Protein AF-E2C047-F1 (afdb_monomer)

Sequence (70 aa):
DTISCQICLKSGHSAQNCLLYRNRPNIICQNCQRPGHSSGECRSNSSNINTLICRNCNKMGYIARNCYIN

Nearest PDB structures (foldseek):
  7c4c-assembly1_A  TM=3.743E-01  e=1.351E-03  Trypanosoma brucei brucei TREU927
  2ihx-assembly1_A  TM=4.013E-01  e=9.508E-02  Rous sarcoma virus
  7c42-assembly1_A  TM=4.764E-01  e=4.021E-01  Trypanosoma brucei brucei TREU927
  1wwd-assembly1_A  TM=7.190E-01  e=4.665E+00  Moloney murine leukemia virus

Organism: Harpegnathos saltator (NCBI:txid610380)

Foldseek 3Di:
DFAADPPPRDTNDYVVPDVCNQQPQPQQAPVPRHGRHHVVRPPVPPVPLQPQQAPVPRDGRHYVVPDPPD

Radius of gyration: 16.71 Å; Cα contacts (8 Å, |Δi|>4): 112; chains: 1; bounding box: 43×29×32 Å

Mean predicted aligned error: 13.46 Å

InterPro domains:
  IPR001878 Zinc finger, CCHC-type [PF00098] (28-43)
  IPR001878 Zinc finger, CCHC-type [SM00343] (4-20)
  IPR001878 Zinc finger, CCHC-type [SM00343] (28-44)
  IPR001878 Zinc finger, CCHC-type [SM00343] (53-69)
  IPR036875 Zinc finger, CCHC-type superfamily [SSF57756] (22-68)

Secondary structure (DSSP, 8-state):
---B-TTT--BTS-GGG-HHHHT-TT-B-TTT--BTS-TTT-TTTSTTTTT-B-TTT--BTS-GGG----

pLDDT: mean 71.49, std 9.96, range [49.5, 87.75]

Structure (mmCIF, N/CA/C/O backbone):
data_AF-E2C047-F1
#
_entry.id   AF-E2C047-F1
#
loop_
_atom_site.group_PDB
_atom_site.id
_atom_site.type_symbol
_atom_site.label_atom_id
_atom_site.label_alt_id
_atom_site.label_comp_id
_atom_site.label_asym_id
_atom_site.label_entity_id
_atom_site.label_seq_id
_atom_site.pdbx_PDB_ins_code
_atom_site.Cartn_x
_atom_site.Cartn_y
_atom_site.Cartn_z
_atom_site.occupancy
_atom_site.B_iso_or_equiv
_atom_site.auth_seq_id
_atom_site.auth_comp_id
_atom_site.auth_asym_id
_atom_site.auth_atom_id
_atom_site.pdbx_PDB_model_num
ATOM 1 N N . ASP A 1 1 ? -26.229 10.969 -4.605 1.00 52.81 1 ASP A N 1
ATOM 2 C CA . ASP A 1 1 ? -25.995 9.642 -4.019 1.00 52.81 1 ASP A CA 1
ATOM 3 C C . ASP A 1 1 ? -24.589 9.619 -3.437 1.00 52.81 1 ASP A C 1
ATOM 5 O O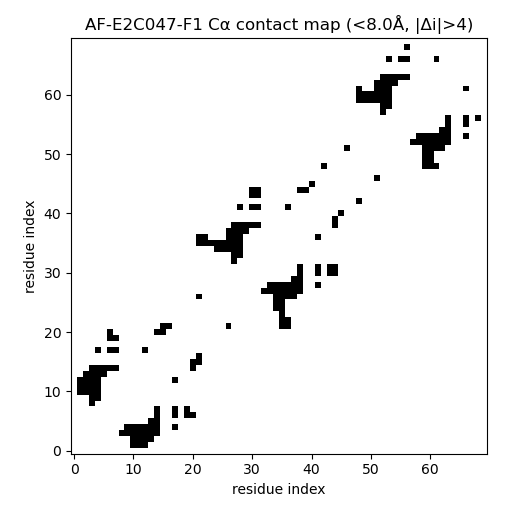 . ASP A 1 1 ? -23.620 9.663 -4.185 1.00 52.81 1 ASP A O 1
ATOM 9 N N . THR A 1 2 ? -24.465 9.729 -2.115 1.00 71.81 2 THR A N 1
ATOM 10 C CA . THR A 1 2 ? -23.162 9.808 -1.442 1.00 71.81 2 THR A CA 1
ATOM 11 C C . THR A 1 2 ? -22.873 8.438 -0.859 1.00 71.81 2 THR A C 1
ATOM 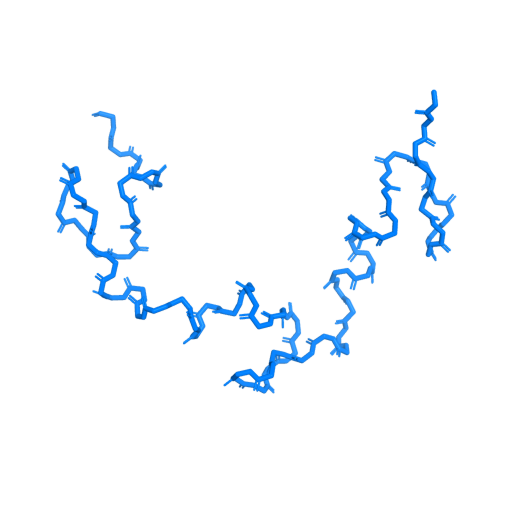13 O O . THR A 1 2 ? -23.527 8.018 0.097 1.00 71.81 2 THR A O 1
ATOM 16 N N . ILE A 1 3 ? -21.908 7.725 -1.440 1.00 84.06 3 ILE A N 1
ATOM 17 C CA . ILE A 1 3 ? -21.575 6.374 -0.995 1.00 84.06 3 ILE A CA 1
ATOM 18 C C . ILE A 1 3 ? -21.239 6.389 0.502 1.00 84.06 3 ILE A C 1
ATOM 20 O O . ILE A 1 3 ? -20.409 7.177 0.964 1.00 84.06 3 ILE A O 1
ATOM 24 N N . SER A 1 4 ? -21.957 5.574 1.269 1.00 84.31 4 SER A N 1
ATOM 25 C CA . SER A 1 4 ? -21.836 5.513 2.724 1.00 84.31 4 SER A CA 1
ATOM 26 C C . SER A 1 4 ? -21.122 4.237 3.127 1.00 84.31 4 SER A C 1
ATOM 28 O O . SER A 1 4 ? -21.496 3.131 2.732 1.00 84.31 4 SER A O 1
ATOM 30 N N . CYS A 1 5 ? -20.059 4.389 3.903 1.00 82.75 5 CYS A N 1
ATOM 31 C CA . CYS A 1 5 ? -19.239 3.278 4.327 1.00 82.75 5 CYS A CA 1
ATOM 32 C C . CYS A 1 5 ? -19.980 2.437 5.369 1.00 82.75 5 CYS A C 1
ATOM 34 O O . CYS A 1 5 ? -20.234 2.896 6.476 1.00 82.75 5 CYS A O 1
ATOM 36 N N . GLN A 1 6 ? -20.248 1.171 5.055 1.00 82.75 6 GLN A N 1
ATOM 37 C CA . GLN A 1 6 ? -20.899 0.219 5.970 1.00 82.75 6 GLN A CA 1
ATOM 38 C C . GLN A 1 6 ? -20.023 -0.180 7.178 1.00 82.75 6 GLN A C 1
ATOM 40 O O . GLN A 1 6 ? -20.489 -0.865 8.077 1.00 82.75 6 GLN A O 1
ATOM 45 N N . ILE A 1 7 ? -18.747 0.225 7.203 1.00 78.81 7 ILE A N 1
ATOM 46 C CA . ILE A 1 7 ? -17.783 -0.152 8.251 1.00 78.81 7 ILE A CA 1
ATOM 47 C C . ILE A 1 7 ? -17.645 0.948 9.305 1.00 78.81 7 ILE A C 1
ATOM 49 O O . ILE A 1 7 ? -17.580 0.657 10.494 1.00 78.81 7 ILE A O 1
ATOM 53 N N . CYS A 1 8 ? -17.568 2.209 8.878 1.00 83.50 8 CYS A N 1
ATOM 54 C CA . CYS A 1 8 ? -17.383 3.354 9.774 1.00 83.50 8 CYS A CA 1
ATOM 55 C C . CYS A 1 8 ? -18.564 4.329 9.775 1.00 83.50 8 CYS A C 1
ATOM 57 O O . CYS A 1 8 ? -18.488 5.366 10.428 1.00 83.50 8 CYS A O 1
ATOM 59 N N . LEU A 1 9 ? -19.623 4.013 9.020 1.00 83.12 9 LEU A N 1
ATOM 60 C CA . LEU A 1 9 ? -20.869 4.775 8.904 1.00 83.12 9 LEU A CA 1
ATOM 61 C C . LEU A 1 9 ? -20.690 6.211 8.378 1.00 83.12 9 LEU A C 1
ATOM 63 O O . LEU A 1 9 ? -21.628 7.002 8.410 1.00 83.12 9 LEU A O 1
ATOM 67 N N . LYS A 1 10 ? -19.506 6.557 7.850 1.00 85.69 10 LYS A N 1
ATOM 68 C CA . LYS A 1 10 ? -19.248 7.855 7.214 1.00 85.69 10 LYS A CA 1
ATOM 69 C C . LYS A 1 10 ? -19.573 7.829 5.725 1.00 85.69 10 LYS A C 1
ATOM 71 O O . LYS A 1 10 ? -19.221 6.891 5.011 1.00 85.69 10 LYS A O 1
ATOM 76 N N . SER A 1 11 ? -20.191 8.903 5.257 1.00 83.62 11 SER A N 1
ATOM 77 C CA . SER A 1 11 ? -20.456 9.185 3.848 1.00 83.62 11 SER A CA 1
ATOM 78 C C . SER A 1 11 ? -19.227 9.787 3.150 1.00 83.62 11 SER A C 1
ATOM 80 O O . SER A 1 11 ? -18.411 10.468 3.769 1.00 83.62 11 SER A O 1
ATOM 82 N N . GLY A 1 12 ? -19.063 9.483 1.859 1.00 83.44 12 GLY A N 1
ATOM 83 C CA . GLY A 1 12 ? -17.948 9.932 1.011 1.00 83.44 12 GLY A CA 1
ATOM 84 C C . GLY A 1 12 ? -16.993 8.822 0.551 1.00 83.44 12 GLY A C 1
ATOM 85 O O . GLY A 1 12 ? -16.130 9.080 -0.281 1.00 83.44 12 GLY A O 1
ATOM 86 N N . HIS A 1 13 ? -17.135 7.590 1.050 1.00 86.19 13 HIS A N 1
ATOM 87 C CA . HIS A 1 13 ? -16.355 6.432 0.591 1.00 86.19 13 HIS A CA 1
ATOM 88 C C . HIS A 1 13 ? -17.101 5.107 0.819 1.00 86.19 13 HIS A C 1
ATOM 90 O O . HIS A 1 13 ? -17.965 5.003 1.687 1.00 86.19 13 HIS A O 1
ATOM 96 N N . SER A 1 14 ? -16.767 4.077 0.037 1.00 83.06 14 SER A N 1
ATOM 97 C CA . SER A 1 14 ? -17.301 2.720 0.212 1.00 83.06 14 SER A CA 1
ATOM 98 C C . SER A 1 14 ? -16.536 1.941 1.282 1.00 83.06 14 SER A C 1
ATOM 100 O O . SER A 1 14 ? -15.397 2.271 1.605 1.00 83.06 14 SER A O 1
ATOM 102 N N . ALA A 1 15 ? -17.121 0.846 1.777 1.00 73.1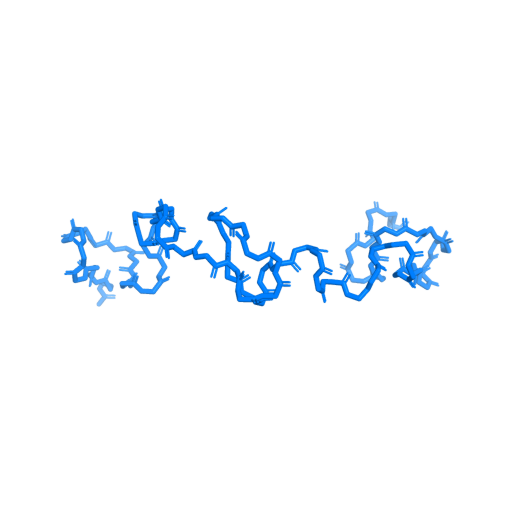2 15 ALA A N 1
ATOM 103 C CA . ALA A 1 15 ? -16.456 -0.083 2.696 1.00 73.12 15 ALA A CA 1
ATOM 104 C C . ALA A 1 15 ? -15.064 -0.539 2.199 1.00 73.12 15 ALA A C 1
ATOM 106 O O . ALA A 1 15 ? -14.125 -0.625 2.986 1.00 73.12 15 ALA A O 1
ATOM 107 N N . GLN A 1 16 ? -14.898 -0.733 0.886 1.00 70.56 16 GLN A N 1
ATOM 108 C CA . GLN A 1 16 ? -13.620 -1.109 0.265 1.00 70.56 16 GLN A CA 1
ATOM 109 C C . GLN A 1 16 ? -12.559 0.005 0.300 1.00 70.56 16 GLN A C 1
ATOM 111 O O . GLN 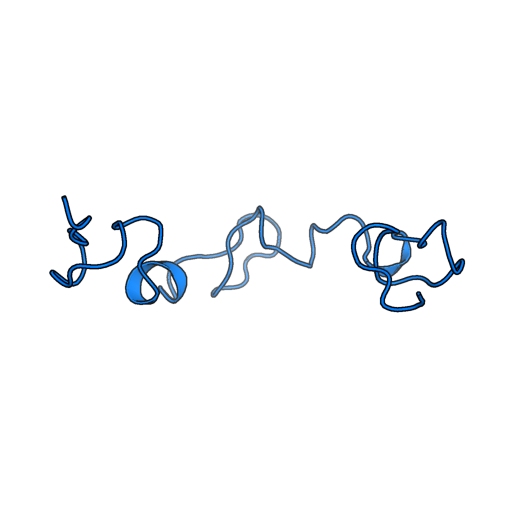A 1 16 ? -11.367 -0.280 0.377 1.00 70.56 16 GLN A O 1
ATOM 116 N N . ASN A 1 17 ? -12.980 1.271 0.259 1.00 69.06 17 ASN A N 1
ATOM 117 C CA . ASN A 1 17 ? -12.092 2.437 0.339 1.00 69.06 17 ASN A CA 1
ATOM 118 C C . ASN A 1 17 ? -12.023 3.031 1.750 1.00 69.06 17 ASN A C 1
ATOM 120 O O . ASN A 1 17 ? -11.459 4.105 1.955 1.00 69.06 17 ASN A O 1
ATOM 124 N N . CYS A 1 18 ? -12.576 2.338 2.745 1.00 77.56 18 CYS A N 1
ATOM 125 C CA . CYS A 1 18 ? -12.491 2.778 4.122 1.00 77.56 18 CYS A CA 1
ATOM 126 C C . CYS A 1 18 ? -11.060 2.627 4.635 1.00 77.56 18 CYS A C 1
ATOM 128 O O . CYS A 1 18 ? -10.537 1.517 4.731 1.00 77.56 18 CYS A O 1
ATOM 130 N N . LEU A 1 19 ? -10.428 3.738 5.018 1.00 70.50 19 LEU A N 1
ATOM 131 C CA . LEU A 1 19 ? -9.076 3.724 5.584 1.00 70.50 19 LEU A CA 1
ATOM 132 C C . LEU A 1 19 ? -8.991 2.910 6.881 1.00 70.50 19 LEU A C 1
ATOM 134 O O . LEU A 1 19 ? -7.956 2.301 7.130 1.00 70.50 19 LEU A O 1
ATOM 138 N N . LEU A 1 20 ? -10.082 2.832 7.656 1.00 68.62 20 LEU A N 1
ATOM 139 C CA . LEU A 1 20 ? -10.187 1.956 8.832 1.00 68.62 20 LEU A CA 1
ATOM 140 C C . LEU A 1 20 ? -10.177 0.467 8.457 1.00 68.62 20 LEU A C 1
ATOM 142 O O . LEU A 1 20 ? -9.736 -0.363 9.247 1.00 68.62 20 LEU A O 1
ATOM 146 N N . TYR A 1 21 ? -10.641 0.124 7.253 1.00 64.81 21 TYR A N 1
ATOM 147 C CA . TYR A 1 21 ? -10.549 -1.230 6.715 1.00 64.81 21 TYR A CA 1
ATOM 148 C C . TYR A 1 21 ? -9.164 -1.506 6.113 1.00 64.81 21 TYR A C 1
ATOM 150 O O . TYR A 1 21 ? -8.572 -2.539 6.410 1.00 64.81 21 TYR A O 1
ATOM 158 N N . ARG A 1 22 ? -8.597 -0.564 5.342 1.00 61.22 22 ARG A N 1
ATOM 159 C CA . ARG A 1 22 ? -7.233 -0.677 4.779 1.00 61.22 22 ARG A CA 1
ATOM 160 C C . ARG A 1 22 ? -6.143 -0.749 5.851 1.00 61.22 22 ARG A C 1
ATOM 162 O O . ARG A 1 22 ? -5.203 -1.515 5.691 1.00 61.22 22 ARG A O 1
ATOM 169 N N . ASN A 1 23 ? -6.281 0.000 6.946 1.00 57.81 23 ASN A N 1
ATOM 170 C CA . ASN A 1 23 ? -5.375 -0.051 8.100 1.00 57.81 23 ASN A CA 1
ATOM 171 C C . ASN A 1 23 ? -5.771 -1.124 9.122 1.00 57.81 23 ASN A C 1
ATOM 173 O O . ASN A 1 23 ? -5.360 -1.050 10.280 1.00 57.81 23 ASN A O 1
ATOM 177 N N . ARG A 1 24 ? -6.566 -2.136 8.747 1.00 59.97 24 ARG A N 1
ATOM 178 C CA . ARG A 1 24 ? -6.752 -3.283 9.636 1.00 59.97 24 ARG A CA 1
ATOM 179 C C . ARG A 1 24 ? -5.393 -3.971 9.819 1.00 59.97 24 ARG A C 1
ATOM 181 O O . ARG A 1 24 ? -4.866 -4.506 8.844 1.00 59.97 24 ARG A O 1
ATOM 188 N N . PRO A 1 25 ? -4.872 -4.078 11.056 1.00 55.16 25 PRO A N 1
ATOM 189 C CA . PRO A 1 25 ? -3.646 -4.834 11.331 1.00 55.16 25 PRO A CA 1
ATOM 190 C C . PRO A 1 25 ? -3.788 -6.333 11.003 1.00 55.16 25 PRO A C 1
ATOM 192 O O . PRO A 1 25 ? -2.803 -7.058 10.992 1.00 55.16 25 PRO A O 1
ATOM 195 N N . ASN A 1 26 ? -5.011 -6.789 10.698 1.00 59.66 26 ASN A N 1
ATOM 196 C CA . ASN A 1 26 ? -5.332 -8.148 10.270 1.00 59.66 26 ASN A CA 1
ATOM 197 C C . ASN A 1 26 ? -5.164 -8.400 8.761 1.00 59.66 26 ASN A C 1
ATOM 199 O O . ASN A 1 26 ? -5.272 -9.547 8.334 1.00 59.66 26 ASN A O 1
ATOM 203 N N . ILE A 1 27 ? -4.916 -7.377 7.932 1.00 68.62 27 ILE A N 1
ATOM 204 C CA . ILE A 1 27 ? -4.490 -7.624 6.549 1.00 68.62 27 ILE A CA 1
ATOM 205 C C . ILE A 1 27 ? -3.023 -8.050 6.600 1.00 68.62 27 ILE A C 1
ATOM 207 O O . ILE A 1 27 ? -2.124 -7.228 6.755 1.00 68.62 27 ILE A O 1
ATOM 211 N N . ILE A 1 28 ? -2.808 -9.360 6.524 1.00 67.62 28 ILE A N 1
ATOM 212 C CA . ILE A 1 28 ? -1.494 -9.990 6.429 1.00 67.62 28 ILE A CA 1
ATOM 213 C C . ILE A 1 28 ? -1.275 -10.347 4.960 1.00 67.62 28 ILE A C 1
ATOM 215 O O . ILE A 1 28 ? -2.060 -11.104 4.380 1.00 67.62 28 ILE A O 1
ATOM 219 N N . CYS A 1 29 ? -0.227 -9.795 4.342 1.00 74.75 29 CYS A N 1
ATOM 220 C CA . CYS A 1 29 ? 0.139 -10.151 2.974 1.00 74.75 29 CYS A CA 1
ATOM 221 C C . CYS A 1 29 ? 0.437 -11.652 2.929 1.00 74.75 29 CYS A C 1
ATOM 223 O O . CYS A 1 29 ? 1.369 -12.115 3.580 1.00 74.75 29 CYS A O 1
ATOM 225 N N . GLN A 1 30 ? -0.315 -12.415 2.134 1.00 73.50 30 GLN A N 1
ATOM 226 C CA . GLN A 1 30 ? -0.139 -13.873 2.046 1.00 73.50 30 GLN A CA 1
ATOM 227 C C . GLN A 1 30 ? 1.221 -14.262 1.458 1.00 73.50 30 GLN A C 1
ATOM 229 O O . GLN A 1 30 ? 1.719 -15.352 1.697 1.00 73.50 30 GLN A O 1
ATOM 234 N N . ASN A 1 31 ? 1.850 -13.350 0.722 1.00 68.19 31 ASN A N 1
ATOM 235 C CA . ASN A 1 31 ? 3.133 -13.613 0.094 1.00 68.19 31 ASN A CA 1
ATOM 236 C C . ASN A 1 31 ? 4.354 -13.287 0.978 1.00 68.19 31 ASN A C 1
ATOM 238 O O . ASN A 1 31 ? 5.396 -13.907 0.815 1.00 68.19 31 ASN A O 1
ATOM 242 N N . CYS A 1 32 ? 4.282 -12.286 1.866 1.00 73.62 32 CYS A N 1
ATOM 243 C CA . CYS A 1 32 ? 5.418 -11.889 2.719 1.00 73.62 32 CYS A CA 1
ATOM 244 C C . CYS A 1 32 ? 5.142 -12.054 4.219 1.00 73.62 32 CYS A C 1
ATOM 246 O O . CYS A 1 32 ? 6.019 -11.782 5.034 1.00 73.62 32 CYS A O 1
ATOM 248 N N . GLN A 1 33 ? 3.923 -12.475 4.570 1.00 72.56 33 GLN A N 1
ATOM 249 C CA . GLN A 1 33 ? 3.426 -12.699 5.929 1.00 72.56 33 GLN A CA 1
ATOM 250 C C . GLN A 1 33 ? 3.542 -11.472 6.848 1.00 72.56 33 GLN A C 1
ATOM 252 O O . GLN A 1 33 ? 3.517 -11.596 8.070 1.00 72.56 33 GLN A O 1
ATOM 257 N N . ARG A 1 34 ? 3.638 -10.262 6.276 1.00 68.75 34 ARG A N 1
ATOM 258 C CA . ARG A 1 34 ? 3.679 -9.011 7.043 1.00 68.75 34 ARG A CA 1
ATOM 259 C C . ARG A 1 34 ? 2.294 -8.366 7.114 1.00 68.75 34 ARG A C 1
ATOM 261 O O . ARG A 1 34 ? 1.604 -8.311 6.092 1.00 68.75 34 ARG A O 1
ATOM 268 N N . PRO A 1 35 ? 1.893 -7.857 8.290 1.00 67.38 35 PRO A N 1
ATOM 269 C CA . PRO A 1 35 ? 0.657 -7.106 8.443 1.00 67.38 35 PRO A CA 1
ATOM 270 C C . PRO A 1 35 ? 0.757 -5.704 7.817 1.00 67.38 35 PRO A C 1
ATOM 272 O O . PRO A 1 35 ? 1.848 -5.155 7.644 1.00 67.38 35 PRO A O 1
ATOM 275 N N . GLY A 1 36 ? -0.393 -5.113 7.495 1.00 70.62 36 GLY A N 1
ATOM 276 C CA . GLY A 1 36 ? -0.526 -3.722 7.045 1.00 70.62 36 GLY A CA 1
ATOM 277 C C . GLY A 1 36 ? -0.631 -3.521 5.530 1.00 70.62 36 GLY A C 1
ATOM 278 O O . GLY A 1 36 ? -0.770 -2.385 5.088 1.00 70.62 36 GLY A O 1
ATOM 279 N N . HIS A 1 37 ? -0.580 -4.587 4.724 1.00 75.38 37 HIS A N 1
ATOM 280 C CA . HIS A 1 37 ? -0.821 -4.522 3.277 1.00 75.38 37 HIS A CA 1
ATOM 281 C C . HIS A 1 37 ? -1.276 -5.875 2.706 1.00 75.38 37 HIS A C 1
ATOM 283 O O . HIS A 1 37 ? -0.945 -6.933 3.239 1.00 75.38 37 HIS A O 1
ATOM 289 N N . SER A 1 38 ? -2.061 -5.857 1.626 1.00 70.38 38 SER A N 1
ATOM 290 C CA . SER A 1 38 ? -2.545 -7.071 0.956 1.00 70.38 38 SER A CA 1
ATOM 291 C C . SER A 1 38 ? -1.519 -7.593 -0.050 1.00 70.38 38 SER A C 1
ATOM 293 O O . SER A 1 38 ? -0.612 -6.870 -0.452 1.00 70.38 38 SER A O 1
ATOM 295 N N . SER A 1 39 ? -1.676 -8.837 -0.506 1.00 66.19 39 SER A N 1
ATOM 296 C CA . SER A 1 39 ? -0.794 -9.471 -1.497 1.00 66.19 39 SER A CA 1
ATOM 297 C C . SER A 1 39 ? -0.585 -8.654 -2.780 1.00 66.19 39 SER A C 1
ATOM 299 O O . SER A 1 39 ? 0.508 -8.702 -3.337 1.00 66.19 39 SER A O 1
ATOM 301 N N . GLY A 1 40 ? -1.589 -7.882 -3.216 1.00 63.66 40 GLY A N 1
ATOM 302 C CA . GLY A 1 40 ? -1.500 -7.008 -4.396 1.00 63.66 40 GLY A CA 1
ATOM 303 C C . GLY A 1 40 ? -0.765 -5.685 -4.148 1.00 63.66 40 GLY A C 1
ATOM 304 O O . GLY A 1 40 ? -0.110 -5.174 -5.046 1.00 63.66 40 GLY A O 1
ATOM 305 N N . GLU A 1 41 ? -0.809 -5.171 -2.917 1.00 61.09 41 GLU A N 1
ATOM 306 C CA . GLU A 1 41 ? -0.067 -3.973 -2.471 1.00 61.09 41 GLU A CA 1
ATOM 307 C C . GLU A 1 41 ? 1.320 -4.355 -1.907 1.00 61.09 41 GLU A C 1
ATOM 309 O O . GLU A 1 41 ? 2.097 -3.523 -1.434 1.00 61.09 41 GLU A O 1
ATOM 314 N N . CYS A 1 42 ? 1.626 -5.653 -1.905 1.00 68.12 42 CYS A N 1
ATOM 315 C CA . CYS A 1 42 ? 2.800 -6.225 -1.283 1.00 68.12 42 CYS A CA 1
ATOM 316 C C . CYS A 1 42 ? 4.033 -5.867 -2.096 1.00 68.12 42 CYS A C 1
ATOM 318 O O . CYS A 1 42 ? 4.326 -6.485 -3.116 1.00 68.12 42 CYS A O 1
ATOM 320 N N . ARG A 1 43 ? 4.798 -4.884 -1.611 1.00 64.06 43 ARG A N 1
ATOM 321 C CA . ARG A 1 43 ? 6.022 -4.409 -2.272 1.00 64.06 43 ARG A CA 1
ATOM 322 C C . ARG A 1 43 ? 7.084 -5.505 -2.425 1.00 64.06 43 ARG A C 1
ATOM 324 O O . ARG A 1 43 ? 7.912 -5.408 -3.320 1.00 64.06 43 ARG A O 1
ATOM 331 N N . SER A 1 44 ? 7.012 -6.562 -1.611 1.00 58.06 44 SER A N 1
ATOM 332 C CA . SER A 1 44 ? 7.816 -7.786 -1.755 1.00 58.06 44 SER A CA 1
ATOM 333 C C . SER A 1 44 ? 7.423 -8.660 -2.959 1.00 58.06 44 SER A C 1
ATOM 335 O O . SER A 1 44 ? 8.239 -9.458 -3.395 1.00 58.06 44 SER A O 1
ATOM 337 N N . ASN A 1 45 ? 6.210 -8.504 -3.503 1.00 49.50 45 ASN A N 1
ATOM 338 C CA . ASN A 1 45 ? 5.717 -9.170 -4.730 1.00 49.50 45 ASN A CA 1
ATOM 339 C C . ASN A 1 45 ? 5.558 -8.211 -5.893 1.00 49.50 45 ASN A C 1
ATOM 341 O O . ASN A 1 45 ? 5.183 -8.627 -6.988 1.00 49.50 45 ASN A O 1
ATOM 345 N N . SER A 1 46 ? 5.863 -6.933 -5.675 1.00 53.03 46 SER A N 1
ATOM 346 C CA . SER A 1 46 ? 6.236 -6.069 -6.775 1.00 53.03 46 SER A CA 1
ATOM 347 C C . SER A 1 46 ? 7.524 -6.665 -7.314 1.00 53.03 46 SER A C 1
ATOM 349 O O . SER A 1 46 ? 8.586 -6.421 -6.740 1.00 53.03 46 SER A O 1
ATOM 351 N N . SER A 1 47 ? 7.367 -7.576 -8.287 1.00 51.34 47 SER A N 1
ATOM 352 C CA . SER A 1 47 ? 8.405 -8.246 -9.069 1.00 51.34 47 SER A CA 1
ATOM 353 C C . SER A 1 47 ? 9.638 -7.381 -9.035 1.00 51.34 47 SER A C 1
ATOM 355 O O . SER A 1 47 ? 9.616 -6.346 -9.686 1.00 51.34 47 SER A O 1
ATOM 357 N N . ASN A 1 48 ? 10.577 -7.725 -8.144 1.00 54.62 48 ASN A N 1
ATOM 358 C CA . ASN A 1 48 ? 11.754 -6.942 -7.791 1.00 54.62 48 ASN A CA 1
ATOM 359 C C . ASN A 1 48 ? 11.635 -5.458 -8.191 1.00 54.62 48 ASN A C 1
ATOM 361 O O . ASN A 1 48 ? 11.898 -5.104 -9.336 1.00 54.62 48 ASN A O 1
ATOM 365 N N . ILE A 1 49 ? 11.329 -4.551 -7.269 1.00 61.28 49 ILE A N 1
ATOM 366 C CA . ILE A 1 49 ? 11.492 -3.105 -7.518 1.00 61.28 49 ILE A CA 1
ATOM 367 C C . ILE A 1 49 ? 12.858 -2.764 -8.173 1.00 61.28 49 ILE A C 1
ATOM 369 O O . ILE A 1 49 ? 12.945 -1.836 -8.969 1.00 61.28 49 ILE A O 1
ATOM 373 N N . ASN A 1 50 ? 13.889 -3.587 -7.937 1.00 55.69 50 ASN A N 1
ATOM 374 C CA . ASN A 1 50 ? 15.189 -3.550 -8.624 1.00 55.69 50 ASN A CA 1
ATOM 375 C C . ASN A 1 50 ? 15.189 -4.021 -10.100 1.00 55.69 50 ASN A C 1
ATOM 377 O O . ASN A 1 50 ? 16.053 -3.613 -10.863 1.00 55.69 50 ASN A O 1
ATOM 381 N N . THR A 1 51 ? 14.243 -4.861 -10.525 1.00 60.59 51 THR A N 1
ATOM 382 C CA . THR A 1 51 ? 14.010 -5.272 -11.928 1.00 60.59 51 THR A CA 1
ATOM 383 C C . THR A 1 51 ? 13.090 -4.328 -12.696 1.00 60.59 51 THR A C 1
ATOM 385 O O . THR A 1 51 ? 13.063 -4.360 -13.925 1.00 60.59 51 THR A O 1
ATOM 388 N N . LEU A 1 52 ? 12.340 -3.469 -11.998 1.00 69.31 52 LEU A N 1
ATOM 389 C CA . LEU A 1 52 ? 11.526 -2.435 -12.629 1.00 69.31 52 LEU A CA 1
ATOM 390 C C . LEU A 1 52 ? 12.444 -1.312 -13.117 1.00 69.31 52 LEU A C 1
ATOM 392 O O . LEU A 1 52 ? 12.711 -0.355 -12.392 1.00 69.31 52 LEU A O 1
ATOM 396 N N . ILE A 1 53 ? 12.951 -1.471 -14.339 1.00 76.56 53 ILE A N 1
ATOM 397 C CA . ILE A 1 53 ? 13.739 -0.463 -15.048 1.00 76.56 53 ILE A CA 1
ATOM 398 C C . ILE A 1 53 ? 12.778 0.424 -15.840 1.00 76.56 53 ILE A C 1
ATOM 400 O O . ILE A 1 53 ? 12.042 -0.031 -16.722 1.00 76.56 53 ILE A O 1
ATOM 404 N N . CYS A 1 54 ? 12.788 1.713 -15.528 1.00 81.38 54 CYS A N 1
ATOM 405 C CA . CYS A 1 54 ? 12.029 2.711 -16.253 1.00 81.38 54 CYS A CA 1
ATOM 406 C C . CYS A 1 54 ? 12.566 2.843 -17.681 1.00 81.38 54 CYS A C 1
ATOM 408 O O . CYS A 1 54 ? 13.710 3.233 -17.872 1.00 81.38 54 CYS A O 1
ATOM 410 N N . ARG A 1 55 ? 11.730 2.602 -18.696 1.00 84.25 55 ARG A N 1
ATOM 411 C CA . ARG A 1 55 ? 12.140 2.737 -20.106 1.00 84.25 55 ARG A CA 1
ATOM 412 C C . ARG A 1 55 ? 12.357 4.181 -20.579 1.00 84.25 55 ARG A C 1
ATOM 414 O O . ARG A 1 55 ? 12.930 4.365 -21.641 1.00 84.25 55 ARG A O 1
ATOM 421 N N . ASN A 1 56 ? 11.913 5.181 -19.812 1.00 83.31 56 ASN A N 1
ATOM 422 C CA . ASN A 1 56 ? 12.107 6.596 -20.156 1.00 83.31 56 ASN A CA 1
ATOM 423 C C . ASN A 1 56 ? 13.453 7.150 -19.668 1.00 83.31 56 ASN A C 1
ATOM 425 O O . ASN A 1 56 ? 14.057 7.969 -20.345 1.00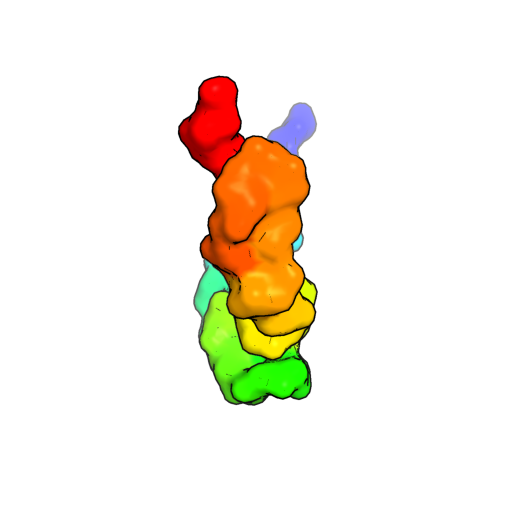 83.31 56 ASN A O 1
ATOM 429 N N . CYS A 1 57 ? 13.936 6.717 -18.500 1.00 87.75 57 CYS A N 1
ATOM 430 C CA . CYS A 1 57 ? 15.165 7.257 -17.894 1.00 87.75 57 CYS A CA 1
ATOM 431 C C . CYS A 1 57 ? 16.178 6.188 -17.464 1.00 87.75 57 CYS A C 1
ATOM 433 O O . CYS A 1 57 ? 17.166 6.503 -16.803 1.00 87.75 57 CYS A O 1
ATOM 435 N N . ASN A 1 58 ? 15.914 4.922 -17.792 1.00 83.94 58 ASN A N 1
ATOM 436 C CA . ASN A 1 58 ? 16.724 3.748 -17.463 1.00 83.94 58 ASN A CA 1
ATOM 437 C C . ASN A 1 58 ? 17.058 3.581 -15.972 1.00 83.94 58 ASN A C 1
ATOM 439 O O . ASN A 1 58 ? 17.986 2.856 -15.618 1.00 83.94 58 ASN A O 1
ATOM 443 N N . LYS A 1 59 ? 16.293 4.215 -15.074 1.00 80.69 59 LYS A N 1
ATOM 444 C CA . LYS A 1 59 ? 16.468 4.056 -13.628 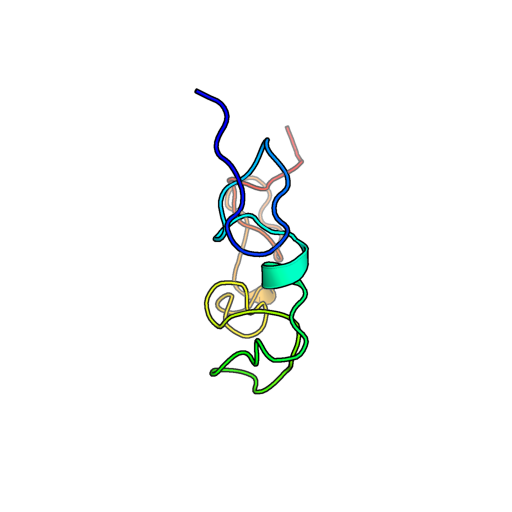1.00 80.69 59 LYS A CA 1
ATOM 445 C C . LYS A 1 59 ? 15.646 2.891 -13.098 1.00 80.69 59 LYS A C 1
ATOM 447 O O . LYS A 1 59 ? 14.495 2.705 -13.487 1.00 80.69 59 LYS A O 1
ATOM 452 N N . MET A 1 60 ? 16.244 2.132 -12.185 1.00 75.94 60 MET A N 1
ATOM 453 C CA . MET A 1 60 ? 15.556 1.084 -11.439 1.00 75.94 60 MET A CA 1
ATOM 454 C C . MET A 1 60 ? 14.701 1.680 -10.319 1.00 75.94 60 MET A C 1
ATOM 456 O O . MET A 1 60 ? 15.007 2.751 -9.788 1.00 75.94 60 MET A O 1
ATOM 460 N N . GLY A 1 61 ? 13.647 0.971 -9.936 1.00 75.06 61 GLY A N 1
ATOM 461 C CA . GLY A 1 61 ? 12.795 1.340 -8.811 1.00 75.06 61 GLY A CA 1
ATOM 462 C C . GLY A 1 61 ? 11.370 1.730 -9.191 1.00 75.06 61 GLY A C 1
ATOM 463 O O . GLY A 1 61 ? 10.522 1.853 -8.308 1.00 75.06 61 GLY A O 1
ATOM 464 N N . TYR A 1 62 ? 11.097 1.935 -10.481 1.00 79.19 62 TYR A N 1
ATOM 465 C CA . TYR A 1 62 ? 9.801 2.385 -10.984 1.00 79.19 62 TYR A CA 1
ATOM 466 C C . TYR A 1 62 ? 9.654 2.117 -12.487 1.00 79.19 62 TYR A C 1
ATOM 468 O O . TYR A 1 62 ? 10.627 1.994 -13.224 1.00 79.19 62 TYR A O 1
ATOM 476 N N . ILE A 1 63 ? 8.409 2.045 -12.955 1.00 78.12 63 ILE A N 1
ATOM 477 C CA . ILE A 1 63 ? 8.074 1.916 -14.380 1.00 78.12 63 ILE A CA 1
ATOM 478 C C . ILE A 1 63 ? 7.977 3.288 -15.057 1.00 78.12 63 ILE A C 1
ATOM 480 O O . ILE A 1 63 ? 7.793 4.302 -14.389 1.00 78.12 63 ILE A O 1
ATOM 484 N N . ALA A 1 64 ? 8.008 3.314 -16.394 1.00 77.88 64 ALA A N 1
ATOM 485 C CA . ALA A 1 64 ? 7.881 4.536 -17.202 1.00 77.88 64 ALA A CA 1
ATOM 486 C C . ALA A 1 64 ? 6.666 5.407 -16.829 1.00 77.88 64 ALA A C 1
ATOM 488 O O . ALA A 1 64 ? 6.758 6.629 -16.838 1.00 77.88 64 ALA A O 1
ATOM 489 N N . ARG A 1 65 ? 5.561 4.775 -16.413 1.00 73.38 65 ARG A N 1
ATOM 490 C CA . ARG A 1 65 ? 4.328 5.445 -15.972 1.00 73.38 65 ARG A CA 1
ATOM 491 C C . ARG A 1 65 ? 4.464 6.226 -14.655 1.00 73.38 65 ARG A C 1
ATOM 493 O O . ARG A 1 65 ? 3.667 7.116 -14.398 1.00 73.38 65 ARG A O 1
ATOM 500 N N . ASN A 1 66 ? 5.467 5.901 -13.845 1.00 72.31 66 ASN A N 1
ATOM 501 C CA . ASN A 1 66 ? 5.785 6.554 -12.573 1.00 72.31 66 ASN A CA 1
ATOM 502 C C . ASN A 1 66 ? 7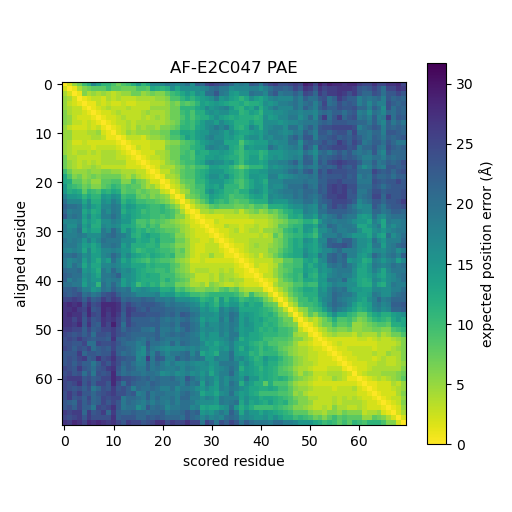.123 7.310 -12.659 1.00 72.31 66 ASN A C 1
ATOM 504 O O .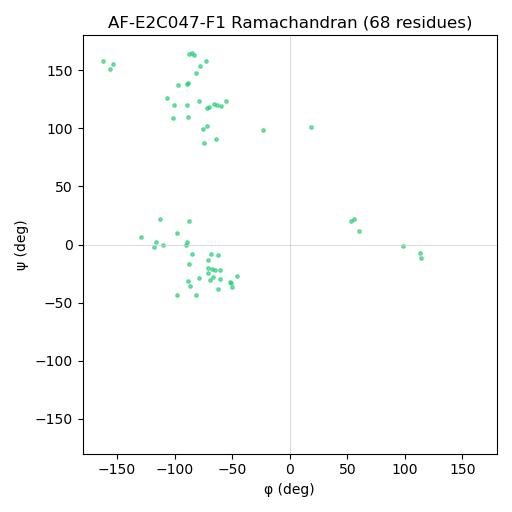 ASN A 1 66 ? 7.787 7.523 -11.647 1.00 72.31 66 ASN A O 1
ATOM 508 N N . CYS A 1 67 ? 7.557 7.669 -13.869 1.00 79.44 67 CYS A N 1
ATOM 509 C CA . CYS A 1 67 ? 8.760 8.459 -14.071 1.00 79.44 67 CYS A CA 1
ATOM 510 C C . CYS A 1 67 ? 8.463 9.936 -13.788 1.00 79.44 67 CYS A C 1
ATOM 5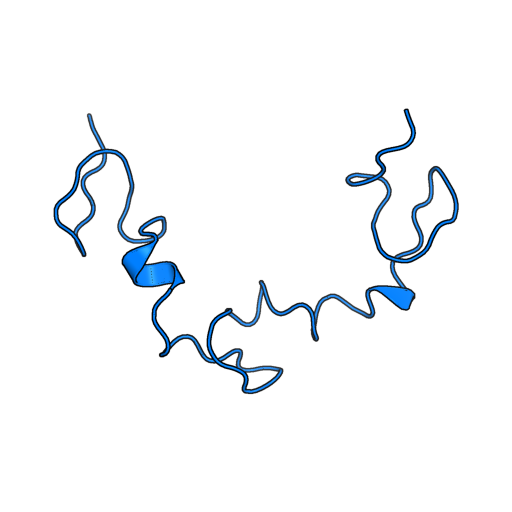12 O O . CYS A 1 67 ? 7.566 10.514 -14.388 1.00 79.44 67 CYS A O 1
ATOM 514 N N . TYR A 1 68 ? 9.225 10.531 -12.871 1.00 80.06 68 TYR A N 1
ATOM 515 C CA . TYR A 1 68 ? 9.118 11.951 -12.505 1.00 80.06 68 TYR A CA 1
ATOM 516 C C . TYR A 1 68 ? 10.010 12.859 -13.360 1.00 80.06 68 TYR A C 1
ATOM 518 O O . TYR A 1 68 ? 10.093 14.059 -13.110 1.00 80.06 68 TYR A O 1
ATOM 526 N N . ILE A 1 69 ? 10.721 12.274 -14.325 1.00 73.44 69 ILE A N 1
ATOM 527 C CA . ILE A 1 69 ? 11.495 13.019 -15.310 1.00 73.44 69 ILE A CA 1
ATOM 528 C C . ILE A 1 69 ? 10.526 13.308 -16.454 1.00 73.44 69 ILE A C 1
ATOM 530 O O . ILE A 1 69 ? 10.075 12.369 -17.111 1.00 73.44 69 ILE A O 1
ATOM 534 N N . ASN A 1 70 ? 10.150 14.582 -16.587 1.00 60.06 70 ASN A N 1
ATOM 535 C CA . ASN A 1 70 ? 9.403 15.096 -17.737 1.00 60.06 70 ASN A CA 1
ATOM 536 C C . ASN A 1 70 ? 10.298 15.128 -18.973 1.00 60.06 70 ASN A C 1
ATOM 538 O O . ASN A 1 70 ? 11.473 15.535 -18.817 1.00 60.06 70 ASN A O 1
#

Solvent-accessible surface area (backbone atoms only — not comparable to full-atom values): 4305 Å² total; per-residue (Å²): 137,70,48,55,11,84,79,77,72,45,68,77,36,41,51,89,66,29,63,76,58,61,64,27,71,79,37,47,9,82,82,77,71,42,62,58,34,43,55,90,71,26,69,90,66,41,71,50,45,78,71,28,52,10,83,80,75,70,43,61,61,35,46,54,92,69,54,88,74,127